Protein AF-A0AA52AR10-F1 (afdb_monomer_lite)

Foldseek 3Di:
DDQDDADPLLVVVLVVLAPPPWWKKWKQFPVRDIWIWTQDPVRDTDTGDPVSVVVCVVSQQKDWDDWDDDPTIIMTTIHGRPPDDPPDDPPPPDD

pLDDT: mean 83.69, std 16.86, range [39.69, 96.5]

Secondary structure (DSSP, 8-state):
--PPPPPHHHHHHHHHHH-TTS-EEEEEETTS-EEEEEE-TTSPEEEP-HHHHHHHHHTTSEEEEEEEEETTEEEEEEEEPPTT-----------

Radius of gyration: 14.54 Å; chains: 1; bounding box: 33×47×39 Å

Structure (mmCIF, N/CA/C/O backbone):
data_AF-A0AA52AR10-F1
#
_entry.id   AF-A0AA52AR10-F1
#
loop_
_atom_site.group_PDB
_atom_site.id
_atom_site.type_symbol
_atom_site.label_atom_id
_atom_site.label_alt_id
_atom_site.label_comp_id
_atom_site.label_asym_id
_atom_site.label_entity_id
_atom_site.label_seq_id
_atom_site.pdbx_PDB_ins_code
_atom_site.Cartn_x
_atom_site.Cartn_y
_atom_site.Cartn_z
_atom_site.occupancy
_atom_site.B_iso_or_equiv
_atom_site.auth_seq_id
_atom_site.auth_comp_id
_atom_site.auth_asym_id
_atom_site.auth_atom_id
_atom_site.pdbx_PDB_model_num
ATOM 1 N N . MET A 1 1 ? -13.429 -3.788 20.993 1.00 45.09 1 MET A N 1
ATOM 2 C CA . MET A 1 1 ? -12.288 -2.981 20.497 1.00 45.09 1 MET A CA 1
ATOM 3 C C . MET A 1 1 ? -12.806 -1.876 19.584 1.00 45.09 1 MET A C 1
ATOM 5 O O . MET A 1 1 ? -13.262 -2.164 18.482 1.00 45.09 1 MET A O 1
ATOM 9 N N . THR A 1 2 ? -12.789 -0.626 20.046 1.00 53.16 2 THR A N 1
ATOM 10 C CA . THR A 1 2 ? -13.168 0.547 19.241 1.00 53.16 2 THR A CA 1
ATOM 11 C C . THR A 1 2 ? -12.057 0.824 18.235 1.00 53.16 2 THR A C 1
ATOM 13 O O . THR A 1 2 ? -10.930 1.107 18.632 1.00 53.16 2 THR A O 1
ATOM 16 N N . ARG A 1 3 ? -12.334 0.707 16.930 1.00 58.59 3 ARG A N 1
ATOM 17 C CA . ARG A 1 3 ? -11.331 1.065 15.915 1.00 58.59 3 ARG A CA 1
ATOM 18 C C . ARG A 1 3 ? -11.086 2.584 15.980 1.00 58.59 3 ARG A C 1
ATOM 20 O O . ARG A 1 3 ? -12.075 3.320 16.040 1.00 58.59 3 ARG A O 1
ATOM 27 N N . PRO A 1 4 ? -9.829 3.056 15.919 1.00 68.19 4 PRO A N 1
ATOM 28 C CA . PRO A 1 4 ? -9.520 4.483 15.945 1.00 68.19 4 PRO A CA 1
ATOM 29 C C . PRO A 1 4 ? -10.278 5.246 14.855 1.00 68.19 4 PRO A C 1
ATOM 31 O O . PRO A 1 4 ? -10.507 4.715 13.755 1.00 68.19 4 PRO A O 1
ATOM 34 N N . ARG A 1 5 ? -10.683 6.484 15.165 1.00 77.75 5 ARG A N 1
ATOM 35 C CA . ARG A 1 5 ? -11.224 7.401 14.156 1.00 77.75 5 ARG A CA 1
ATOM 36 C C . ARG A 1 5 ? -10.093 7.816 13.215 1.00 77.75 5 ARG A C 1
ATOM 38 O O . ARG A 1 5 ? -8.981 8.068 13.661 1.00 77.75 5 ARG A O 1
ATOM 45 N N . LEU A 1 6 ? -10.387 7.834 11.918 1.00 83.12 6 LEU A N 1
ATOM 46 C CA . LEU A 1 6 ? -9.433 8.228 10.883 1.00 83.12 6 LEU A CA 1
ATOM 47 C C . LEU A 1 6 ? -9.340 9.755 10.803 1.00 83.12 6 LEU A C 1
ATOM 49 O O . LEU A 1 6 ? -10.354 10.433 10.988 1.00 83.12 6 LEU A O 1
ATOM 53 N N . SER A 1 7 ? -8.156 10.277 10.474 1.00 87.19 7 SER A N 1
ATOM 54 C CA . SER A 1 7 ? -8.007 11.659 10.008 1.00 87.19 7 SER A CA 1
ATOM 55 C C . SER A 1 7 ? -8.773 11.851 8.689 1.00 87.19 7 SER A C 1
ATOM 57 O O . SER A 1 7 ? -9.050 10.881 7.972 1.00 87.19 7 SER A O 1
ATOM 59 N N . SER A 1 8 ? -9.112 13.094 8.331 1.00 87.69 8 SER A N 1
ATOM 60 C CA . SER A 1 8 ? -9.777 13.384 7.048 1.00 87.69 8 SER A CA 1
ATOM 61 C C . SER A 1 8 ? -8.948 12.900 5.855 1.00 87.69 8 SER A C 1
ATOM 63 O O . SER A 1 8 ? -9.484 12.292 4.931 1.00 87.69 8 SER A O 1
ATOM 65 N N . ARG A 1 9 ? -7.625 13.078 5.921 1.00 90.19 9 ARG A N 1
ATOM 66 C CA . ARG A 1 9 ? -6.685 12.661 4.876 1.00 90.19 9 ARG A CA 1
ATOM 67 C C . ARG A 1 9 ? -6.571 11.135 4.778 1.00 90.19 9 ARG A C 1
ATOM 69 O O . ARG A 1 9 ? -6.665 10.594 3.679 1.00 90.19 9 ARG A O 1
ATOM 76 N N . ALA A 1 10 ? -6.489 10.421 5.904 1.00 90.00 10 ALA A N 1
ATOM 77 C CA . ALA A 1 10 ? -6.556 8.956 5.922 1.00 90.00 10 ALA A CA 1
ATOM 78 C C . ALA A 1 10 ? -7.881 8.430 5.349 1.00 90.00 10 ALA A C 1
ATOM 80 O O . ALA A 1 10 ? -7.906 7.416 4.652 1.00 90.00 10 ALA A O 1
ATOM 81 N N . ALA A 1 11 ? -8.998 9.107 5.630 1.00 91.75 11 ALA A N 1
ATOM 82 C CA . ALA A 1 11 ? -10.302 8.729 5.096 1.00 91.75 11 ALA A CA 1
ATOM 83 C C . ALA A 1 11 ? -10.375 8.901 3.569 1.00 91.75 11 ALA A C 1
ATOM 85 O O . ALA A 1 11 ? -10.957 8.052 2.894 1.00 91.75 11 ALA A O 1
ATOM 86 N N . GLU A 1 12 ? -9.771 9.953 3.015 1.00 91.56 12 GLU A N 1
ATOM 87 C CA . GLU A 1 12 ? -9.651 10.153 1.564 1.00 91.56 12 GLU A CA 1
ATOM 88 C C . GLU A 1 12 ? -8.772 9.089 0.904 1.00 91.56 12 GLU A C 1
ATOM 90 O O . GLU A 1 12 ? -9.192 8.474 -0.077 1.00 91.56 12 GLU A O 1
ATOM 95 N N . VAL A 1 13 ? -7.603 8.798 1.481 1.00 92.62 13 VAL A N 1
ATOM 96 C CA . VAL A 1 13 ? -6.721 7.720 1.002 1.00 92.62 13 VAL A CA 1
ATOM 97 C C . VAL A 1 13 ? -7.453 6.378 1.021 1.00 92.62 13 VAL A C 1
ATOM 99 O O . VAL A 1 13 ? -7.426 5.638 0.038 1.00 92.62 13 VAL A O 1
ATOM 102 N N . LEU A 1 14 ? -8.172 6.071 2.104 1.00 92.25 14 LEU A N 1
ATOM 103 C CA . LEU A 1 14 ? -8.948 4.838 2.203 1.00 92.25 14 LEU A CA 1
ATOM 104 C C . LEU A 1 14 ? -10.065 4.774 1.152 1.00 92.25 14 LEU A C 1
ATOM 106 O O . LEU A 1 14 ? -10.281 3.710 0.575 1.00 92.25 14 LEU A O 1
ATOM 110 N N . ARG A 1 15 ? -10.757 5.888 0.875 1.00 90.62 15 ARG A N 1
ATOM 111 C CA . ARG A 1 15 ? -11.767 5.961 -0.197 1.00 90.62 15 ARG A CA 1
ATOM 112 C C . ARG A 1 15 ? -11.155 5.670 -1.565 1.00 90.62 15 ARG A C 1
ATOM 114 O O . ARG A 1 15 ? -11.745 4.901 -2.314 1.00 90.62 15 ARG A O 1
ATOM 121 N N . LEU A 1 16 ? -9.971 6.211 -1.855 1.00 90.38 16 LEU A N 1
ATOM 122 C CA . LEU A 1 16 ? -9.251 5.932 -3.101 1.00 90.38 16 LEU A CA 1
ATOM 123 C C . LEU A 1 16 ? -8.865 4.451 -3.206 1.00 90.38 16 LEU A C 1
ATOM 125 O O . LEU A 1 16 ? -9.082 3.839 -4.240 1.00 90.38 16 LEU A O 1
ATOM 129 N N . ILE A 1 17 ? -8.369 3.842 -2.126 1.00 90.81 17 ILE A N 1
ATOM 130 C CA . ILE A 1 17 ? -8.029 2.406 -2.096 1.00 90.81 17 ILE A CA 1
ATOM 131 C C . ILE A 1 17 ? -9.275 1.521 -2.278 1.00 90.81 17 ILE A C 1
ATOM 133 O O . ILE A 1 17 ? -9.193 0.422 -2.834 1.00 90.81 17 ILE A O 1
ATOM 137 N N . MET A 1 18 ? -10.431 1.972 -1.786 1.00 89.69 18 MET A N 1
ATOM 138 C CA . MET A 1 18 ? -11.713 1.298 -2.001 1.00 89.69 18 MET A CA 1
ATOM 139 C C . MET A 1 18 ? -12.220 1.448 -3.440 1.00 89.69 18 MET A C 1
ATOM 141 O O . MET A 1 18 ? -12.906 0.544 -3.923 1.00 89.69 18 MET A O 1
ATOM 145 N N . ASP A 1 19 ? -11.888 2.547 -4.121 1.00 85.19 19 ASP A N 1
ATOM 146 C CA . ASP A 1 19 ? -12.190 2.746 -5.535 1.00 85.19 19 ASP A CA 1
ATOM 147 C C . ASP A 1 19 ? -11.276 1.865 -6.400 1.00 85.19 19 ASP A C 1
ATOM 149 O O . ASP A 1 19 ? -10.117 2.157 -6.687 1.00 85.19 19 ASP A O 1
ATOM 153 N N . GLN A 1 20 ? -11.819 0.728 -6.827 1.00 71.38 20 GLN A N 1
ATOM 154 C CA . GLN A 1 20 ? -11.065 -0.306 -7.535 1.00 71.38 20 GLN A CA 1
ATOM 155 C C . 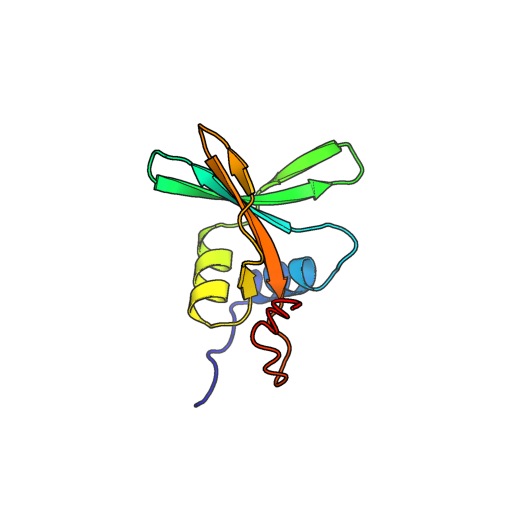GLN A 1 20 ? -10.660 0.086 -8.962 1.00 71.38 20 GLN A C 1
ATOM 157 O O . GLN A 1 20 ? -9.977 -0.698 -9.626 1.00 71.38 20 GLN A O 1
ATOM 162 N N . ARG A 1 21 ? -11.070 1.268 -9.440 1.00 81.31 21 ARG A N 1
ATOM 163 C CA . ARG A 1 21 ? -10.723 1.776 -10.773 1.00 81.31 21 ARG A CA 1
ATOM 164 C C . ARG A 1 21 ? -9.228 2.035 -10.927 1.00 81.31 21 ARG A C 1
ATOM 166 O O . ARG A 1 21 ? -8.719 1.931 -12.038 1.00 81.31 21 ARG A O 1
ATOM 173 N N . MET A 1 22 ? -8.527 2.338 -9.833 1.00 83.00 22 MET A N 1
ATOM 174 C CA . MET A 1 22 ? -7.083 2.576 -9.842 1.00 83.00 22 MET A CA 1
ATOM 175 C C . MET A 1 22 ? -6.397 1.654 -8.830 1.00 83.00 22 MET A C 1
ATOM 177 O O . MET A 1 22 ? -6.442 1.913 -7.628 1.00 83.00 22 MET A O 1
ATOM 181 N N . PRO A 1 23 ? -5.778 0.544 -9.273 1.00 87.81 23 PRO A N 1
ATOM 182 C CA . PRO A 1 23 ? -5.122 -0.371 -8.354 1.00 87.81 23 PRO A CA 1
ATOM 183 C C . PRO A 1 23 ? -3.953 0.322 -7.645 1.00 87.81 23 PRO A C 1
ATOM 185 O O . PRO A 1 23 ? -3.048 0.862 -8.284 1.00 87.81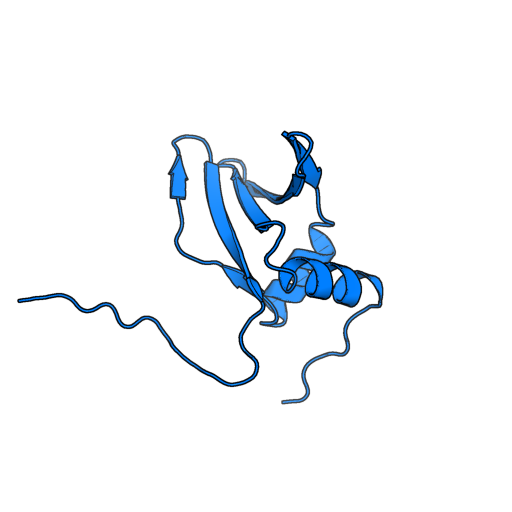 23 PRO A O 1
ATOM 188 N N . VAL A 1 24 ? -3.987 0.272 -6.314 1.00 93.69 24 VAL A N 1
ATOM 189 C CA . VAL A 1 24 ? -2.941 0.802 -5.437 1.00 93.69 24 VAL A CA 1
ATOM 190 C C . VAL A 1 24 ? -1.919 -0.290 -5.133 1.00 93.69 24 VAL A C 1
ATOM 192 O O . VAL A 1 24 ? -2.271 -1.453 -4.907 1.00 93.69 24 VAL A O 1
ATOM 195 N N . PHE A 1 25 ? -0.650 0.096 -5.100 1.00 95.19 25 PHE A N 1
ATOM 196 C CA . PHE A 1 25 ? 0.484 -0.767 -4.817 1.00 95.19 25 PHE A CA 1
ATOM 197 C C . PHE A 1 25 ? 1.379 -0.152 -3.743 1.00 95.19 25 PHE A C 1
ATOM 199 O O . PHE A 1 25 ? 1.541 1.066 -3.666 1.00 95.19 25 PHE A O 1
ATOM 206 N N . LEU A 1 26 ? 1.981 -1.021 -2.940 1.00 96.50 26 LEU A N 1
ATOM 207 C CA . LEU A 1 26 ? 3.100 -0.717 -2.065 1.00 96.50 26 LEU A CA 1
ATOM 208 C C . LEU A 1 26 ? 4.354 -1.291 -2.709 1.00 96.50 26 LEU A C 1
ATOM 210 O O . LEU A 1 26 ? 4.394 -2.475 -3.027 1.00 96.50 26 LEU A O 1
ATOM 214 N N . ILE A 1 27 ? 5.380 -0.470 -2.873 1.00 96.31 27 ILE A N 1
ATOM 215 C CA . ILE A 1 27 ? 6.694 -0.910 -3.329 1.00 96.31 27 ILE A CA 1
ATOM 216 C C . ILE A 1 27 ? 7.654 -0.763 -2.159 1.00 96.31 27 ILE A C 1
ATOM 218 O O . ILE A 1 27 ? 7.833 0.345 -1.658 1.00 96.31 27 ILE A O 1
ATOM 222 N N . VAL A 1 28 ? 8.271 -1.865 -1.747 1.00 96.06 28 VAL A N 1
ATOM 223 C CA . VAL A 1 28 ? 9.322 -1.914 -0.728 1.00 96.06 28 VAL A CA 1
ATOM 224 C C . VAL A 1 28 ? 10.644 -2.176 -1.432 1.00 96.06 28 VAL A C 1
ATOM 226 O O . VAL A 1 28 ? 10.822 -3.204 -2.078 1.00 96.06 28 VAL A O 1
ATOM 229 N N . HIS A 1 29 ? 11.572 -1.237 -1.341 1.00 94.75 29 HIS A N 1
ATOM 230 C CA . HIS A 1 29 ? 12.911 -1.381 -1.892 1.00 94.75 29 HIS A CA 1
ATOM 231 C C . HIS A 1 29 ? 13.817 -2.137 -0.916 1.00 94.75 29 HIS A C 1
ATOM 233 O O . HIS A 1 29 ? 13.629 -2.085 0.298 1.00 94.75 29 HIS A O 1
ATOM 239 N N . THR A 1 30 ? 14.859 -2.785 -1.436 1.00 92.00 30 THR A N 1
ATOM 240 C CA . THR A 1 30 ? 15.848 -3.515 -0.618 1.00 92.00 30 THR A CA 1
ATOM 241 C C . THR A 1 30 ? 16.599 -2.630 0.381 1.00 92.00 30 THR A C 1
ATOM 243 O O . THR A 1 30 ? 17.127 -3.129 1.367 1.00 92.00 30 THR A O 1
ATOM 246 N N . ASN A 1 31 ? 16.614 -1.311 0.167 1.00 91.19 31 ASN A N 1
ATOM 247 C CA . ASN A 1 31 ? 17.174 -0.328 1.098 1.00 91.19 31 ASN A CA 1
ATOM 248 C C . ASN A 1 31 ? 16.229 0.042 2.262 1.00 91.19 31 ASN A C 1
ATOM 250 O O . ASN A 1 31 ? 16.508 0.994 2.988 1.00 91.19 31 ASN A O 1
ATOM 254 N N . GLY A 1 32 ? 15.090 -0.641 2.399 1.00 87.19 32 GLY A N 1
ATOM 255 C CA . GLY A 1 32 ? 14.098 -0.396 3.445 1.00 87.19 32 GLY A CA 1
ATOM 256 C C . GLY A 1 32 ? 13.153 0.776 3.175 1.00 87.19 32 GLY A C 1
ATOM 257 O O . GLY A 1 32 ? 12.239 1.001 3.960 1.00 87.19 32 GLY A O 1
ATOM 258 N N . ARG A 1 33 ? 13.316 1.523 2.072 1.00 92.62 33 ARG A N 1
ATOM 259 C CA . ARG A 1 33 ? 12.354 2.567 1.691 1.00 92.62 33 ARG A CA 1
ATOM 260 C C . ARG A 1 33 ? 11.109 1.938 1.092 1.00 92.62 33 ARG A C 1
ATOM 262 O O . ARG A 1 33 ? 11.207 1.113 0.184 1.00 92.62 33 ARG A O 1
ATOM 269 N N . HIS A 1 34 ? 9.945 2.420 1.503 1.00 94.25 34 HIS A N 1
ATOM 270 C CA . HIS A 1 34 ? 8.674 2.006 0.931 1.00 94.25 34 HIS A CA 1
ATOM 271 C C . HIS A 1 34 ? 7.838 3.189 0.452 1.00 94.25 34 HIS A C 1
ATOM 273 O O . HIS A 1 34 ? 7.906 4.302 0.979 1.00 94.25 34 HIS A O 1
ATOM 279 N N . ARG A 1 35 ? 7.064 2.960 -0.608 1.00 95.56 35 ARG A N 1
ATOM 280 C CA . ARG A 1 35 ? 6.183 3.970 -1.196 1.00 95.56 35 ARG A CA 1
ATOM 281 C C . ARG A 1 35 ? 4.875 3.339 -1.634 1.00 95.56 35 ARG A C 1
ATOM 283 O O . ARG A 1 35 ? 4.875 2.322 -2.325 1.00 95.56 35 ARG A O 1
ATOM 290 N N . TYR A 1 36 ? 3.784 4.007 -1.285 1.00 96.12 36 TYR A N 1
ATOM 291 C CA . TYR A 1 36 ? 2.456 3.698 -1.791 1.00 96.12 36 TYR A CA 1
ATOM 292 C C . TYR A 1 36 ? 2.150 4.555 -3.016 1.00 96.12 36 TYR A C 1
ATOM 294 O O . TYR A 1 36 ? 2.550 5.721 -3.099 1.00 96.12 36 TYR A O 1
ATOM 302 N N . GLY A 1 37 ? 1.423 3.995 -3.973 1.00 94.50 37 GLY A N 1
ATOM 303 C CA . GLY A 1 37 ? 0.987 4.739 -5.145 1.00 94.50 37 GLY A CA 1
ATOM 304 C C . GLY A 1 37 ? 0.071 3.942 -6.052 1.00 94.50 37 GLY A C 1
ATOM 305 O O . GLY A 1 37 ? -0.184 2.760 -5.832 1.00 94.50 37 GLY A O 1
ATOM 306 N N . TYR A 1 38 ? -0.443 4.609 -7.074 1.00 91.94 38 TYR A N 1
ATOM 307 C CA . TYR A 1 38 ? -1.269 3.996 -8.106 1.00 91.94 38 TYR A CA 1
ATOM 308 C C . TYR A 1 38 ? -0.862 4.507 -9.484 1.00 91.94 38 TYR A C 1
ATOM 310 O O . TYR A 1 38 ? -0.255 5.573 -9.630 1.00 91.94 38 TYR A O 1
ATOM 318 N N . TRP A 1 39 ? -1.218 3.735 -10.505 1.00 86.00 39 TRP A N 1
ATOM 319 C CA . TRP A 1 39 ? -1.078 4.153 -11.892 1.00 86.00 39 TRP A CA 1
ATOM 320 C C . TRP A 1 39 ? -2.344 4.879 -12.328 1.00 86.00 39 TRP A C 1
ATOM 322 O O . TRP A 1 39 ? -3.432 4.304 -12.331 1.00 86.00 39 TRP A O 1
ATOM 332 N N . HIS A 1 40 ? -2.199 6.156 -12.666 1.00 84.19 40 HIS A N 1
ATOM 333 C CA . HIS A 1 40 ? -3.275 6.932 -13.261 1.00 84.19 40 HIS A CA 1
ATOM 334 C C . HIS A 1 40 ? -3.497 6.490 -14.715 1.00 84.19 40 HIS A C 1
ATOM 336 O O . HIS A 1 40 ? -2.565 6.034 -15.381 1.00 84.19 40 HIS A O 1
ATOM 342 N N . SER A 1 41 ? -4.709 6.681 -15.243 1.00 82.31 41 SER A N 1
ATOM 343 C CA . SER A 1 41 ? -5.061 6.326 -16.629 1.00 82.31 41 SER A CA 1
ATOM 344 C C . SER A 1 41 ? -4.208 7.041 -17.684 1.00 82.31 41 SER A C 1
ATOM 346 O O . SER A 1 41 ? -4.059 6.549 -18.795 1.00 82.31 41 SER A O 1
ATOM 348 N N . SER A 1 42 ? -3.592 8.169 -17.325 1.00 85.12 42 SER A N 1
ATOM 349 C CA . SER A 1 42 ? -2.626 8.883 -18.170 1.00 85.12 42 SER A CA 1
ATOM 350 C C . SER A 1 42 ? -1.230 8.241 -18.220 1.00 85.12 42 SER A C 1
ATOM 352 O O . SER A 1 42 ? -0.317 8.826 -18.795 1.00 85.12 42 SER A O 1
ATOM 354 N N . GLY A 1 43 ? -1.020 7.090 -17.571 1.00 81.94 43 GLY A N 1
ATOM 355 C CA . GLY A 1 43 ? 0.274 6.401 -17.499 1.00 81.94 43 GLY A CA 1
ATOM 356 C C . GLY A 1 43 ? 1.243 6.967 -16.454 1.00 81.94 43 GLY A C 1
ATOM 357 O O . GLY A 1 43 ? 2.378 6.509 -16.353 1.00 81.94 43 GLY A O 1
ATOM 358 N N . ARG A 1 44 ? 0.824 7.952 -15.647 1.00 86.38 44 ARG A N 1
ATOM 359 C CA . ARG A 1 44 ? 1.655 8.539 -14.582 1.00 86.38 44 ARG A CA 1
ATOM 360 C C . ARG A 1 44 ? 1.477 7.790 -13.260 1.00 86.38 44 ARG A C 1
ATOM 362 O O . ARG A 1 44 ? 0.351 7.537 -12.836 1.00 86.38 44 ARG A O 1
ATOM 369 N N . HIS A 1 45 ? 2.585 7.514 -12.572 1.00 85.19 45 HIS A N 1
ATOM 370 C CA . HIS A 1 45 ? 2.556 7.020 -11.195 1.00 85.19 45 HIS A CA 1
ATOM 371 C C . HIS A 1 45 ? 2.278 8.169 -10.219 1.00 85.19 45 HIS A C 1
ATOM 373 O O . HIS A 1 45 ? 3.064 9.115 -10.125 1.00 85.19 45 HIS A O 1
ATOM 379 N N . MET A 1 46 ? 1.184 8.069 -9.470 1.00 91.50 46 MET A N 1
ATOM 380 C CA . MET A 1 46 ? 0.814 9.026 -8.429 1.00 91.50 46 MET A CA 1
ATOM 381 C C . MET A 1 46 ? 1.167 8.447 -7.062 1.00 91.50 46 MET A C 1
ATOM 383 O O . MET A 1 46 ? 0.708 7.365 -6.698 1.00 91.50 46 MET A O 1
ATOM 387 N N . ALA A 1 47 ? 2.005 9.159 -6.309 1.00 93.81 47 ALA A N 1
ATOM 388 C CA . ALA A 1 47 ? 2.374 8.756 -4.958 1.00 93.81 47 ALA A CA 1
ATOM 389 C C . ALA A 1 47 ? 1.247 9.084 -3.971 1.00 93.81 47 ALA A C 1
ATOM 391 O O . ALA A 1 47 ? 0.665 10.168 -4.021 1.00 93.81 47 ALA A O 1
ATOM 392 N N . LEU A 1 48 ? 0.974 8.155 -3.058 1.00 93.81 48 LEU A N 1
ATOM 393 C CA . LEU A 1 48 ? 0.105 8.387 -1.909 1.00 93.81 48 LEU A CA 1
ATOM 394 C C . LEU A 1 48 ? 0.945 8.797 -0.688 1.00 93.81 48 LEU A C 1
ATOM 396 O O . LEU A 1 48 ? 2.126 8.445 -0.621 1.00 93.81 48 LEU A O 1
ATOM 400 N N . PRO A 1 49 ? 0.359 9.523 0.283 1.00 94.25 49 PRO A N 1
ATOM 401 C CA . PRO A 1 49 ? 1.028 9.820 1.548 1.00 94.25 49 PRO A CA 1
ATOM 402 C C . PRO A 1 49 ? 1.360 8.516 2.288 1.00 94.25 49 PRO A C 1
ATOM 404 O O . PRO A 1 49 ? 0.457 7.755 2.645 1.00 94.25 49 PRO A O 1
ATOM 407 N N . THR A 1 50 ? 2.654 8.226 2.453 1.00 94.44 50 THR A N 1
ATOM 408 C CA . THR A 1 50 ? 3.132 6.958 3.029 1.00 94.44 50 THR A CA 1
ATOM 409 C C . THR A 1 50 ? 2.735 6.810 4.495 1.00 94.44 50 THR A C 1
ATOM 411 O O . THR A 1 50 ? 2.283 5.743 4.892 1.00 94.44 50 THR A O 1
ATOM 414 N N . ASP A 1 51 ? 2.833 7.889 5.266 1.00 94.06 51 ASP A N 1
ATOM 415 C CA . ASP A 1 51 ? 2.454 7.970 6.679 1.00 94.06 51 ASP A CA 1
ATOM 416 C C . ASP A 1 51 ? 0.987 7.588 6.919 1.00 94.06 51 ASP A C 1
ATOM 418 O O . ASP A 1 51 ? 0.682 6.768 7.785 1.00 94.06 51 ASP A O 1
ATOM 422 N N . GLU A 1 52 ? 0.077 8.114 6.101 1.00 95.12 52 GLU A N 1
ATOM 423 C CA . GLU A 1 52 ? -1.350 7.792 6.197 1.00 95.12 52 GLU A CA 1
ATOM 424 C C . GLU A 1 52 ? -1.632 6.339 5.792 1.00 95.12 52 GLU A C 1
ATOM 426 O O . GLU A 1 52 ? -2.462 5.663 6.403 1.00 95.12 52 GLU A O 1
ATOM 431 N N . CYS A 1 53 ? -0.929 5.823 4.780 1.00 94.94 53 CYS A N 1
ATOM 432 C CA . CYS A 1 53 ? -1.053 4.421 4.381 1.00 94.94 53 CYS A CA 1
ATOM 433 C C . CYS A 1 53 ? -0.538 3.474 5.474 1.00 94.94 53 CYS A C 1
ATOM 435 O O . CYS A 1 53 ? -1.199 2.480 5.776 1.00 94.94 53 CYS A O 1
ATOM 437 N N . ASP A 1 54 ? 0.586 3.801 6.112 1.00 93.56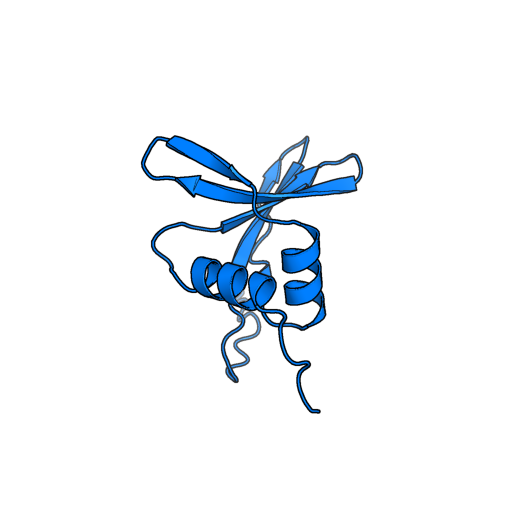 54 ASP A N 1
ATOM 438 C CA . ASP A 1 54 ? 1.140 3.022 7.221 1.00 93.56 54 ASP A CA 1
ATOM 439 C C . ASP A 1 54 ? 0.208 3.042 8.436 1.00 93.56 54 ASP A C 1
ATOM 441 O O . ASP A 1 54 ? -0.055 1.993 9.028 1.00 93.5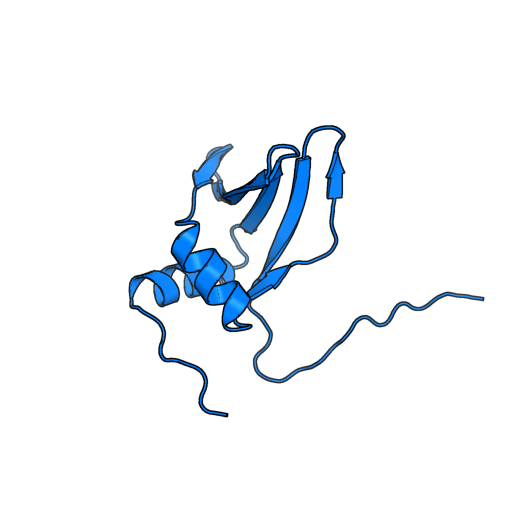6 54 ASP A O 1
ATOM 445 N N . ALA A 1 55 ? -0.383 4.196 8.762 1.00 93.06 55 ALA A N 1
ATOM 446 C CA . ALA A 1 55 ? -1.395 4.298 9.812 1.00 93.06 55 ALA A CA 1
ATOM 447 C C . ALA A 1 55 ? -2.641 3.451 9.495 1.00 93.06 55 ALA A C 1
ATOM 449 O O . ALA A 1 55 ? -3.175 2.764 10.371 1.00 93.06 55 ALA A O 1
ATOM 450 N N . LEU A 1 56 ? -3.097 3.442 8.237 1.00 94.12 56 LEU A N 1
ATOM 451 C CA . LEU A 1 56 ? -4.202 2.588 7.791 1.00 94.12 56 LEU A CA 1
ATOM 452 C C . LEU A 1 56 ? -3.850 1.098 7.874 1.00 94.12 56 LEU A C 1
ATOM 454 O O . LEU A 1 56 ? -4.713 0.296 8.248 1.00 94.12 56 LEU A O 1
ATOM 458 N N . TYR A 1 57 ? -2.616 0.721 7.534 1.00 93.44 57 TYR A N 1
ATOM 459 C CA . TYR A 1 57 ? -2.134 -0.656 7.632 1.00 93.44 57 TYR A CA 1
ATOM 460 C C . TYR A 1 57 ? -2.059 -1.105 9.095 1.00 93.44 57 TYR A C 1
ATOM 462 O O . TYR A 1 57 ? -2.661 -2.117 9.454 1.00 93.44 57 TYR A O 1
ATOM 470 N N . ALA A 1 58 ? -1.448 -0.296 9.965 1.00 91.75 58 ALA A N 1
ATOM 471 C CA . ALA A 1 58 ? -1.371 -0.543 11.406 1.00 91.75 58 ALA A CA 1
ATOM 472 C C . ALA A 1 58 ? -2.760 -0.630 12.066 1.00 91.75 58 ALA A C 1
ATOM 474 O O . ALA A 1 58 ? -2.988 -1.451 12.952 1.00 91.75 58 ALA A O 1
ATOM 475 N N . ALA A 1 59 ? -3.730 0.163 11.597 1.00 91.00 59 ALA A N 1
ATOM 476 C CA . ALA A 1 59 ? -5.122 0.105 12.050 1.00 91.00 59 ALA A CA 1
ATOM 477 C C . ALA A 1 59 ? -5.936 -1.063 11.444 1.00 91.00 59 ALA A C 1
ATOM 479 O O . ALA A 1 59 ? -7.152 -1.165 11.674 1.00 91.00 59 ALA A O 1
ATOM 480 N N . GLY A 1 60 ? -5.312 -1.913 10.619 1.00 92.81 60 GLY A N 1
ATOM 481 C CA . GLY A 1 60 ? -5.952 -3.038 9.935 1.00 92.81 60 GLY A CA 1
AT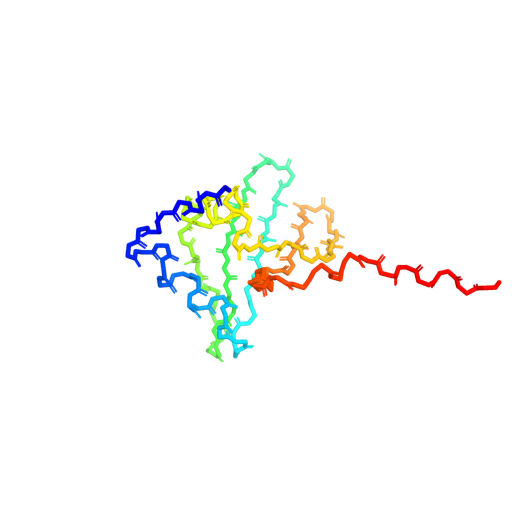OM 482 C C . GLY A 1 60 ? -7.078 -2.604 8.995 1.00 92.81 60 GLY A C 1
ATOM 483 O O . GLY A 1 60 ? -8.091 -3.296 8.865 1.00 92.81 60 GLY A O 1
ATOM 484 N N . ARG A 1 61 ? -6.985 -1.399 8.421 1.00 92.75 61 ARG A N 1
ATOM 485 C CA . ARG A 1 61 ? -7.962 -0.849 7.462 1.00 92.75 61 ARG A CA 1
ATOM 486 C C . ARG A 1 61 ? -7.626 -1.209 6.029 1.00 92.75 61 ARG A C 1
ATOM 488 O O . ARG A 1 61 ? -8.537 -1.261 5.206 1.00 92.75 61 ARG A O 1
ATOM 495 N N . ILE A 1 62 ? -6.359 -1.475 5.754 1.00 94.50 62 ILE A N 1
ATOM 496 C CA . ILE A 1 62 ? -5.877 -1.982 4.477 1.00 94.50 62 ILE A CA 1
ATOM 497 C C . ILE A 1 62 ? -5.085 -3.263 4.709 1.00 94.50 62 ILE A C 1
ATOM 499 O O . ILE A 1 62 ? -4.572 -3.500 5.800 1.00 94.50 62 ILE A O 1
ATOM 503 N N . VAL A 1 63 ? -5.021 -4.090 3.677 1.00 94.69 63 VAL A N 1
ATOM 504 C CA . VAL A 1 63 ? -4.273 -5.343 3.653 1.00 94.69 63 VAL A CA 1
ATOM 505 C C . VAL A 1 63 ? -3.389 -5.376 2.416 1.00 94.69 63 VAL A C 1
ATOM 507 O O . VAL A 1 63 ? -3.741 -4.827 1.365 1.00 94.69 63 VAL A O 1
ATOM 510 N N . LEU A 1 64 ? -2.238 -6.023 2.564 1.00 95.31 64 LEU A N 1
ATOM 511 C CA . LEU A 1 64 ? -1.326 -6.319 1.472 1.00 95.31 64 LEU A CA 1
ATOM 512 C C . LEU A 1 64 ? -1.699 -7.689 0.900 1.00 95.31 64 LEU A C 1
ATOM 514 O O . LEU A 1 64 ? -1.886 -8.645 1.650 1.00 95.31 64 LEU A O 1
ATOM 518 N N . GLY A 1 65 ? -1.868 -7.754 -0.416 1.00 93.62 65 GLY A N 1
ATOM 519 C CA . GLY A 1 65 ? -2.010 -9.007 -1.146 1.00 93.62 65 GLY A CA 1
ATOM 520 C C . GLY A 1 65 ? -0.664 -9.695 -1.350 1.00 93.62 65 GLY A C 1
ATOM 521 O O . GLY A 1 65 ? 0.337 -9.327 -0.733 1.00 93.62 65 GLY A O 1
ATOM 522 N N . ASP A 1 66 ? -0.647 -10.666 -2.260 1.00 93.94 66 ASP A N 1
ATOM 523 C CA . ASP A 1 66 ? 0.543 -11.471 -2.509 1.00 93.94 66 ASP A CA 1
ATOM 524 C C . ASP A 1 66 ? 1.737 -10.614 -2.972 1.00 93.94 66 ASP A C 1
ATOM 526 O O . ASP A 1 66 ? 1.566 -9.695 -3.788 1.00 93.94 66 ASP A O 1
ATOM 530 N N . PRO A 1 67 ? 2.945 -10.894 -2.449 1.00 94.81 67 PRO A N 1
ATOM 531 C CA . PRO A 1 67 ? 4.156 -10.208 -2.863 1.00 94.81 67 PRO A CA 1
ATOM 532 C C . PRO A 1 67 ? 4.572 -10.631 -4.271 1.00 94.81 67 PRO A C 1
ATOM 534 O O . PRO A 1 67 ? 4.697 -11.816 -4.573 1.00 94.81 67 PRO A O 1
ATOM 537 N N . VAL A 1 68 ? 4.899 -9.647 -5.102 1.00 95.38 68 VAL A N 1
ATOM 538 C CA . VAL A 1 68 ? 5.654 -9.837 -6.342 1.00 95.38 68 VAL A CA 1
ATOM 539 C C . VAL A 1 68 ? 7.082 -9.379 -6.078 1.00 95.38 68 VAL A C 1
ATOM 541 O O . VAL A 1 68 ? 7.325 -8.192 -5.850 1.00 95.38 68 VAL A O 1
ATOM 544 N N . VAL A 1 69 ? 8.014 -10.328 -6.042 1.00 95.12 69 VAL A N 1
ATOM 545 C CA . VAL A 1 69 ? 9.413 -10.076 -5.683 1.00 95.12 69 VAL A CA 1
ATOM 546 C C . VAL A 1 69 ? 10.247 -9.891 -6.947 1.00 95.12 69 VAL A C 1
ATOM 548 O O . VAL A 1 69 ? 10.374 -10.807 -7.754 1.00 95.12 69 VAL A O 1
ATOM 551 N N . ASP A 1 70 ? 10.866 -8.722 -7.069 1.00 92.19 70 ASP A N 1
ATOM 552 C CA . ASP A 1 70 ? 11.925 -8.423 -8.027 1.00 92.19 70 ASP A CA 1
ATOM 553 C C . ASP A 1 70 ? 13.273 -8.329 -7.293 1.00 92.19 70 ASP A C 1
ATOM 555 O O . ASP A 1 70 ? 13.338 -8.070 -6.090 1.00 92.19 70 ASP A O 1
ATOM 559 N N . ARG A 1 71 ? 14.393 -8.426 -8.023 1.00 92.62 71 ARG A N 1
ATOM 560 C CA . ARG A 1 71 ? 15.750 -8.346 -7.437 1.00 92.62 71 ARG A CA 1
ATOM 561 C C . ARG A 1 71 ? 15.999 -7.085 -6.590 1.00 92.62 71 ARG A C 1
ATOM 563 O O . ARG A 1 71 ? 16.802 -7.122 -5.663 1.00 92.62 71 ARG A O 1
ATOM 570 N N . ALA A 1 72 ? 15.360 -5.966 -6.929 1.00 92.56 72 ALA A N 1
ATOM 571 C CA . ALA A 1 72 ? 15.590 -4.665 -6.292 1.00 92.56 72 ALA A CA 1
ATOM 572 C C . ALA A 1 72 ? 14.429 -4.181 -5.405 1.00 92.56 72 ALA A C 1
ATOM 574 O O . ALA A 1 72 ? 14.564 -3.163 -4.717 1.00 92.56 72 ALA A O 1
ATOM 575 N N . LYS A 1 73 ? 13.274 -4.851 -5.455 1.00 94.62 73 LYS A N 1
ATOM 576 C CA . LYS A 1 73 ? 12.053 -4.404 -4.779 1.00 94.62 73 LYS A CA 1
ATOM 577 C C . LYS A 1 73 ? 11.041 -5.534 -4.639 1.00 94.62 73 LYS A C 1
ATOM 579 O O . LYS A 1 73 ? 10.961 -6.405 -5.493 1.00 94.62 73 LYS A O 1
ATOM 584 N N . THR A 1 74 ? 10.191 -5.435 -3.632 1.00 96.50 74 THR A N 1
ATOM 585 C CA . THR A 1 74 ? 8.981 -6.244 -3.505 1.00 96.50 74 THR A CA 1
ATOM 586 C C . THR A 1 74 ? 7.772 -5.344 -3.673 1.00 96.50 74 THR A C 1
ATOM 588 O O . THR A 1 74 ? 7.674 -4.297 -3.033 1.00 96.50 74 THR A O 1
ATOM 591 N N . THR A 1 75 ? 6.848 -5.737 -4.540 1.00 96.19 75 THR A N 1
ATOM 592 C CA . THR A 1 75 ? 5.605 -5.006 -4.784 1.00 96.19 75 THR A CA 1
ATOM 593 C C . THR A 1 75 ? 4.432 -5.779 -4.194 1.00 96.19 75 THR A C 1
ATOM 595 O O . THR A 1 75 ? 4.275 -6.965 -4.459 1.00 96.19 75 THR A O 1
ATOM 598 N N . TYR A 1 76 ? 3.580 -5.100 -3.434 1.00 95.56 76 TYR A N 1
ATOM 599 C CA . TYR A 1 76 ? 2.358 -5.651 -2.858 1.00 95.56 76 TYR A CA 1
ATOM 600 C C . TYR A 1 76 ? 1.155 -4.914 -3.427 1.00 95.56 76 TYR A C 1
ATOM 602 O O . TYR A 1 76 ? 1.129 -3.681 -3.463 1.00 95.56 76 TYR A O 1
ATOM 610 N N . ARG A 1 77 ? 0.116 -5.647 -3.826 1.00 94.44 77 ARG A N 1
ATOM 611 C CA . ARG A 1 77 ? -1.172 -5.022 -4.147 1.00 94.44 77 ARG A CA 1
ATOM 612 C C . ARG A 1 77 ? -1.869 -4.616 -2.853 1.00 94.44 77 ARG A C 1
ATOM 614 O O . ARG A 1 77 ? -2.045 -5.446 -1.969 1.00 94.44 77 ARG A O 1
ATOM 621 N N . VAL A 1 78 ? -2.310 -3.370 -2.756 1.00 94.94 78 VAL A N 1
ATOM 622 C CA . VAL A 1 78 ? -2.999 -2.854 -1.566 1.00 94.94 78 VAL A CA 1
ATOM 623 C C . VAL A 1 78 ? -4.503 -2.931 -1.779 1.00 94.94 78 VAL A C 1
ATOM 625 O O . VAL A 1 78 ? -5.016 -2.566 -2.839 1.00 94.94 78 VAL A O 1
ATOM 628 N N . ARG A 1 79 ? -5.229 -3.414 -0.770 1.00 93.06 79 ARG A N 1
ATOM 629 C CA . ARG A 1 79 ? -6.696 -3.490 -0.773 1.00 93.06 79 ARG A CA 1
ATOM 630 C C . ARG A 1 79 ? -7.258 -2.972 0.541 1.00 93.06 79 ARG A C 1
ATOM 632 O O . ARG A 1 79 ? -6.622 -3.097 1.582 1.00 93.06 79 ARG A O 1
ATOM 639 N N . ALA A 1 80 ? -8.478 -2.444 0.513 1.00 92.38 80 ALA A N 1
ATOM 640 C CA . ALA A 1 80 ? -9.211 -2.173 1.742 1.00 92.38 80 ALA A CA 1
ATOM 641 C C . ALA A 1 80 ? -9.544 -3.497 2.450 1.00 92.38 80 ALA A C 1
ATOM 643 O O . ALA A 1 80 ? -9.984 -4.458 1.817 1.00 92.38 80 ALA A O 1
ATOM 644 N N . ALA A 1 81 ? -9.352 -3.545 3.766 1.00 90.62 81 ALA A N 1
ATOM 645 C CA . ALA A 1 81 ? -9.755 -4.682 4.576 1.00 90.62 81 ALA A CA 1
ATOM 646 C C . ALA A 1 81 ? -11.287 -4.794 4.553 1.00 90.62 81 ALA A C 1
ATOM 648 O O . ALA A 1 81 ? -11.990 -3.829 4.879 1.00 90.62 81 ALA A O 1
ATOM 649 N N . ALA A 1 82 ? -11.816 -5.966 4.191 1.00 78.12 82 ALA A N 1
ATOM 650 C CA . ALA A 1 82 ? -13.251 -6.218 4.251 1.00 78.12 82 ALA A CA 1
ATOM 651 C C . ALA A 1 82 ? -13.762 -5.932 5.673 1.00 78.12 82 ALA A C 1
ATOM 653 O O . ALA A 1 82 ? -13.175 -6.375 6.666 1.00 78.12 82 ALA A O 1
ATOM 654 N N . ARG A 1 83 ? -14.853 -5.168 5.799 1.00 61.78 83 ARG A N 1
ATOM 655 C CA . ARG A 1 83 ? -15.518 -4.984 7.094 1.00 61.78 83 ARG A CA 1
ATOM 656 C C . ARG A 1 83 ? -16.134 -6.330 7.493 1.00 61.78 83 ARG A C 1
ATOM 658 O O . ARG A 1 83 ? -17.221 -6.649 7.044 1.00 61.78 83 ARG A O 1
ATOM 665 N N . GLY A 1 84 ? -15.426 -7.113 8.304 1.00 52.69 84 GLY A N 1
ATOM 666 C CA . GLY A 1 84 ? -15.995 -8.288 8.972 1.00 52.69 84 GLY A CA 1
ATOM 667 C C . GLY A 1 84 ? -16.245 -9.507 8.083 1.00 52.69 84 GLY A C 1
ATOM 668 O O . GLY A 1 84 ? -17.263 -10.167 8.234 1.00 52.69 84 GLY A O 1
ATOM 669 N N . GLY A 1 85 ? -15.308 -9.838 7.197 1.00 39.69 85 GLY A N 1
ATOM 670 C CA . GLY A 1 85 ? -15.267 -11.148 6.555 1.00 39.69 85 GLY A CA 1
ATOM 671 C C . GLY A 1 85 ? -13.834 -11.642 6.537 1.00 39.69 85 GLY A C 1
ATOM 672 O O . GLY A 1 85 ? -13.101 -11.380 5.588 1.00 39.69 85 GLY A O 1
ATOM 673 N N . SER A 1 86 ? -13.410 -12.317 7.601 1.00 49.69 86 SER A N 1
ATOM 674 C CA . SER A 1 86 ? -12.206 -13.137 7.580 1.00 49.69 86 SER A CA 1
ATOM 675 C C . SER A 1 86 ? -12.356 -14.196 6.486 1.00 49.69 86 SER A C 1
ATOM 677 O O . SER A 1 86 ? -12.904 -15.269 6.719 1.00 49.69 86 SER A O 1
ATOM 679 N N . ARG A 1 87 ? -11.860 -13.915 5.283 1.00 49.09 87 ARG A N 1
ATOM 680 C CA . ARG A 1 87 ? -11.397 -14.968 4.384 1.00 49.09 87 ARG A CA 1
ATOM 681 C C . ARG A 1 87 ? -9.881 -14.910 4.388 1.00 49.09 87 ARG A C 1
ATOM 683 O O . ARG A 1 87 ? -9.250 -14.425 3.456 1.00 49.09 87 ARG A O 1
ATOM 690 N N . ALA A 1 88 ? -9.336 -15.364 5.516 1.00 45.97 88 ALA A N 1
ATOM 691 C CA . ALA A 1 88 ? -7.980 -15.870 5.575 1.00 45.97 88 ALA A CA 1
ATOM 692 C C . ALA A 1 88 ? -7.782 -16.860 4.419 1.00 45.97 88 ALA A C 1
ATOM 694 O O . ALA A 1 88 ? -8.712 -17.578 4.034 1.00 45.97 88 ALA A O 1
ATOM 695 N N . ALA A 1 89 ? -6.586 -16.821 3.846 1.00 48.19 89 ALA A N 1
ATOM 696 C CA . ALA A 1 89 ? -6.143 -17.626 2.726 1.00 48.19 89 ALA A CA 1
ATOM 697 C C . ALA A 1 89 ? -6.666 -19.069 2.803 1.00 48.19 89 ALA A C 1
ATOM 699 O O . ALA A 1 89 ? -6.288 -19.843 3.678 1.00 48.19 89 ALA A O 1
ATOM 700 N N . ARG A 1 90 ? -7.518 -19.448 1.848 1.00 41.50 90 ARG A N 1
ATOM 701 C CA . ARG A 1 90 ? -7.672 -20.854 1.482 1.00 41.50 90 ARG A CA 1
ATOM 702 C C . ARG A 1 90 ? -6.602 -21.127 0.430 1.00 41.50 90 ARG A C 1
ATOM 704 O O . ARG A 1 90 ? -6.879 -21.033 -0.761 1.00 41.50 90 ARG A O 1
ATOM 711 N N . SER A 1 91 ? -5.383 -21.423 0.880 1.00 43.00 91 SER A N 1
ATOM 712 C CA . SER A 1 91 ? -4.486 -22.253 0.078 1.00 43.00 91 SER A CA 1
ATOM 713 C C . SER A 1 91 ? -5.164 -23.607 -0.051 1.00 43.00 91 SER A C 1
ATOM 715 O O . SER A 1 91 ? -5.215 -24.381 0.902 1.00 43.00 91 SER A O 1
ATOM 717 N N . VAL A 1 92 ? -5.761 -23.857 -1.210 1.00 45.50 92 VAL A N 1
ATOM 718 C CA . VAL A 1 92 ? -6.079 -25.215 -1.638 1.00 45.50 92 VAL A CA 1
ATOM 719 C C . VAL A 1 92 ? -4.788 -25.739 -2.257 1.00 45.50 92 VAL A C 1
ATOM 721 O O . VAL A 1 92 ? -4.468 -25.420 -3.397 1.00 45.50 92 VAL A O 1
ATOM 724 N N . LEU A 1 93 ? -4.007 -26.467 -1.459 1.00 47.34 93 LEU A N 1
ATOM 725 C CA . LEU A 1 93 ? -3.065 -27.445 -1.989 1.00 47.34 93 LEU A CA 1
ATOM 726 C C . LEU A 1 93 ? -3.920 -28.584 -2.546 1.00 47.34 93 LEU A C 1
ATOM 728 O O . LEU A 1 93 ? -4.616 -29.269 -1.796 1.00 47.34 93 LEU A O 1
ATOM 732 N N . THR A 1 94 ? -3.941 -28.704 -3.867 1.00 49.72 94 THR A N 1
ATOM 733 C CA . THR A 1 94 ? -4.562 -29.825 -4.567 1.00 49.72 94 THR A CA 1
ATOM 734 C C . THR A 1 94 ? -3.575 -30.988 -4.581 1.00 49.72 94 THR A C 1
ATOM 736 O O . THR A 1 94 ? -2.452 -30.791 -5.032 1.00 49.72 94 THR A O 1
ATOM 739 N N . ALA A 1 95 ? -4.060 -32.114 -4.044 1.00 42.59 95 ALA A N 1
ATOM 740 C CA . AL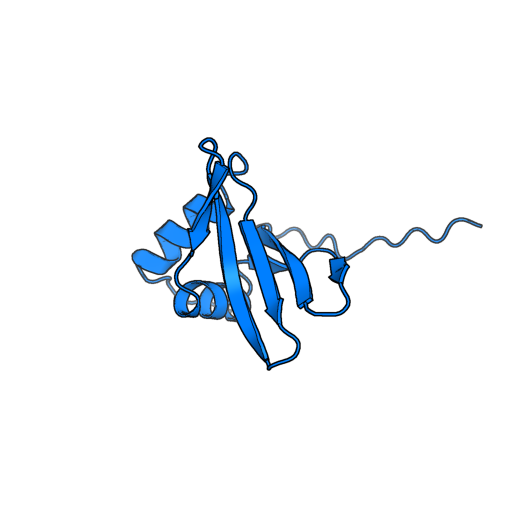A A 1 95 ? -3.741 -33.530 -4.283 1.00 42.59 95 ALA A CA 1
ATOM 741 C C . ALA A 1 95 ? -2.310 -33.926 -4.680 1.00 42.59 95 ALA A C 1
ATOM 743 O O . ALA A 1 95 ? -1.867 -33.557 -5.788 1.00 42.59 95 ALA A O 1
#

Sequence (95 aa):
MTRPRLSSRAAEVLRLIMDQRMPVFLIVHTNGRHRYGYWHSSGRHMALPTDECDALYAAGRIVLGDPVVDRAKTTYRVRAAARGGSRAARSVLTA